Protein AF-A0A847KIM9-F1 (afdb_monomer)

Sequence (93 aa):
MAARSRTAGAVTIVGVAGHPYEWSFFKAPYETTLANTYWGTIEDLSDVVTLYREGKIVPLVEEYSLEGGLEGYQKLVDGTLSARAAIVPHPKG

Mean predicted aligned error: 4.97 Å

pLDDT: mean 91.69, std 8.69, range [52.59, 98.44]

Foldseek 3Di:
DADDAEALGEDEDEDDPPDDHDDDPVPHHHNYHYYYDYDDDVVVVVVVVVCVVVVVDDFFEDEDEPVRQVVVVVCVVVVVDPGHYDHDPDDDD

Radius of gyration: 18.37 Å; Cα contacts (8 Å, |Δi|>4): 86; chains: 1; bounding box: 30×35×48 Å

Secondary structure (DSSP, 8-state):
-PPP--TT-EEEE---SSPPPP--TTTSPTT-EEEE-----HHHHHHHHHHHHTTS----EEEE-TTTHHHHHHHHHTT---SEEEE-SS---

Structure (mmCIF, N/CA/C/O backbone):
data_AF-A0A847KIM9-F1
#
_entry.id   AF-A0A847KIM9-F1
#
loop_
_atom_site.group_PDB
_atom_site.id
_atom_site.type_symbol
_atom_site.label_atom_id
_atom_site.label_alt_id
_atom_site.label_comp_id
_atom_site.label_asym_id
_atom_site.label_entity_id
_atom_site.label_seq_id
_atom_site.pdbx_PDB_ins_code
_atom_site.Cartn_x
_atom_site.Cartn_y
_atom_site.Cartn_z
_atom_site.occupancy
_atom_site.B_iso_or_equiv
_atom_site.auth_seq_id
_atom_site.auth_comp_id
_atom_site.auth_asym_id
_atom_site.auth_atom_id
_atom_site.pdbx_PDB_model_num
ATOM 1 N N . MET A 1 1 ? -1.435 -11.976 -12.637 1.00 52.59 1 MET A N 1
ATOM 2 C CA . MET A 1 1 ? -1.521 -10.505 -12.795 1.00 52.59 1 MET A CA 1
ATOM 3 C C . MET A 1 1 ? -0.309 -10.060 -13.602 1.00 52.59 1 MET A C 1
ATOM 5 O O . MET A 1 1 ? 0.794 -10.409 -13.213 1.00 52.59 1 MET A O 1
ATOM 9 N N . ALA A 1 2 ? -0.490 -9.391 -14.743 1.00 59.81 2 ALA A N 1
ATOM 10 C CA . ALA A 1 2 ? 0.628 -8.916 -15.565 1.00 59.81 2 ALA A CA 1
ATOM 11 C C . ALA A 1 2 ? 0.827 -7.419 -15.311 1.00 59.81 2 ALA A C 1
ATOM 13 O O . ALA A 1 2 ? -0.097 -6.641 -15.557 1.00 59.81 2 ALA A O 1
ATOM 14 N N . ALA A 1 3 ? 1.992 -7.009 -14.802 1.00 69.75 3 ALA A N 1
ATOM 15 C CA . ALA A 1 3 ? 2.302 -5.588 -14.717 1.00 69.75 3 ALA A CA 1
ATOM 16 C C . ALA A 1 3 ? 2.583 -5.071 -16.134 1.00 69.75 3 ALA A C 1
ATOM 18 O O . ALA A 1 3 ? 3.241 -5.739 -16.933 1.00 69.75 3 ALA A O 1
ATOM 19 N N . ARG A 1 4 ? 2.054 -3.892 -16.462 1.00 76.44 4 ARG A N 1
ATOM 20 C CA . ARG A 1 4 ? 2.329 -3.216 -17.732 1.00 76.44 4 ARG A CA 1
ATOM 21 C C . ARG A 1 4 ? 3.313 -2.087 -17.469 1.00 76.44 4 ARG A C 1
ATOM 23 O O . ARG A 1 4 ? 3.056 -1.239 -16.622 1.00 76.44 4 ARG A O 1
ATOM 30 N N . SER A 1 5 ? 4.408 -2.068 -18.214 1.00 88.38 5 SER A N 1
ATOM 31 C CA . SER A 1 5 ? 5.349 -0.952 -18.265 1.00 88.38 5 SER A CA 1
ATOM 32 C C . SER A 1 5 ? 5.416 -0.392 -19.687 1.00 88.38 5 SER A C 1
ATOM 34 O O . SER A 1 5 ? 4.845 -0.944 -20.630 1.00 88.38 5 SER A O 1
ATOM 36 N N . ARG A 1 6 ? 6.108 0.735 -19.834 1.00 91.88 6 ARG A N 1
ATOM 37 C CA . ARG A 1 6 ? 6.596 1.261 -21.116 1.00 91.88 6 ARG A CA 1
ATOM 38 C C . ARG A 1 6 ? 8.079 0.924 -21.266 1.00 91.88 6 ARG A C 1
ATOM 40 O O . ARG A 1 6 ? 8.704 0.498 -20.297 1.00 91.88 6 ARG A O 1
ATOM 47 N N . THR A 1 7 ? 8.647 1.173 -22.445 1.00 94.62 7 THR A N 1
ATOM 48 C CA . THR A 1 7 ? 10.106 1.195 -22.632 1.00 94.62 7 THR A CA 1
ATOM 49 C C . THR A 1 7 ? 10.758 2.091 -21.576 1.00 94.62 7 THR A C 1
ATOM 51 O O . THR A 1 7 ? 10.232 3.175 -21.281 1.00 94.62 7 THR A O 1
ATOM 54 N N . ALA A 1 8 ? 11.862 1.614 -20.996 1.00 95.12 8 ALA A N 1
ATOM 55 C CA . ALA A 1 8 ? 12.551 2.230 -19.859 1.00 95.12 8 ALA A CA 1
ATOM 56 C C . ALA A 1 8 ? 11.673 2.412 -18.597 1.00 95.12 8 ALA A C 1
ATOM 58 O O . ALA A 1 8 ? 11.870 3.337 -17.811 1.00 95.12 8 ALA A O 1
ATOM 59 N N . GLY A 1 9 ? 10.639 1.582 -18.424 1.00 93.75 9 GLY A N 1
ATOM 60 C CA . GLY A 1 9 ? 9.752 1.624 -17.260 1.00 93.75 9 GLY A CA 1
ATOM 61 C C . GLY A 1 9 ? 10.304 0.875 -16.044 1.00 93.75 9 GLY A C 1
ATOM 62 O O . GLY A 1 9 ? 11.257 0.110 -16.144 1.00 93.75 9 GLY A O 1
ATOM 63 N N . ALA A 1 10 ? 9.654 1.048 -14.894 1.00 93.50 10 ALA A N 1
ATOM 64 C CA . ALA A 1 10 ? 9.969 0.318 -13.669 1.00 93.50 10 ALA A CA 1
ATOM 65 C C . ALA A 1 10 ? 8.754 -0.480 -13.183 1.00 93.50 10 ALA A C 1
ATOM 67 O O . ALA A 1 10 ? 7.630 0.025 -13.175 1.00 93.50 10 ALA A O 1
ATOM 68 N N . VAL A 1 11 ? 8.988 -1.726 -12.777 1.00 93.06 11 VAL A N 1
ATOM 69 C CA . VAL A 1 11 ? 8.007 -2.611 -12.146 1.00 93.06 11 VAL A CA 1
ATOM 70 C C . VAL A 1 11 ? 8.547 -3.013 -10.778 1.00 93.06 11 VAL A C 1
ATOM 72 O O . VAL A 1 11 ? 9.583 -3.670 -10.696 1.00 93.06 11 VAL A O 1
ATOM 75 N N . THR A 1 12 ? 7.828 -2.653 -9.714 1.00 94.25 12 THR A N 1
ATOM 76 C CA . THR A 1 12 ? 8.182 -3.032 -8.339 1.00 94.25 12 THR A CA 1
ATOM 77 C C . THR A 1 12 ? 7.138 -3.983 -7.772 1.00 94.25 12 THR A C 1
ATOM 79 O O . THR A 1 12 ? 5.962 -3.637 -7.661 1.00 94.25 12 THR A O 1
ATOM 82 N N . ILE A 1 13 ? 7.566 -5.186 -7.397 1.00 92.81 13 ILE A N 1
ATOM 83 C CA . ILE A 1 13 ? 6.723 -6.178 -6.730 1.00 92.81 13 ILE A CA 1
ATOM 84 C C . ILE A 1 13 ? 6.763 -5.934 -5.219 1.00 92.81 13 ILE A C 1
ATOM 86 O O . ILE A 1 13 ? 7.829 -5.972 -4.608 1.00 92.81 13 ILE A O 1
ATOM 90 N N . VAL A 1 14 ? 5.590 -5.699 -4.625 1.00 93.62 14 VAL A N 1
ATOM 91 C CA . VAL A 1 14 ? 5.420 -5.478 -3.173 1.00 93.62 14 VAL A CA 1
ATOM 92 C C . VAL A 1 14 ? 4.573 -6.559 -2.490 1.00 93.62 14 VAL A C 1
ATOM 94 O O . VAL A 1 14 ? 4.546 -6.652 -1.267 1.00 93.62 14 VAL A O 1
ATOM 97 N N . GLY A 1 15 ? 3.854 -7.374 -3.269 1.00 90.69 15 GLY A N 1
ATOM 98 C CA . GLY A 1 15 ? 2.989 -8.433 -2.750 1.00 90.69 15 GLY A CA 1
ATOM 99 C C . GLY A 1 15 ? 3.776 -9.686 -2.364 1.00 90.69 15 GLY A C 1
ATOM 100 O O . GLY A 1 15 ? 4.632 -10.136 -3.120 1.00 90.69 15 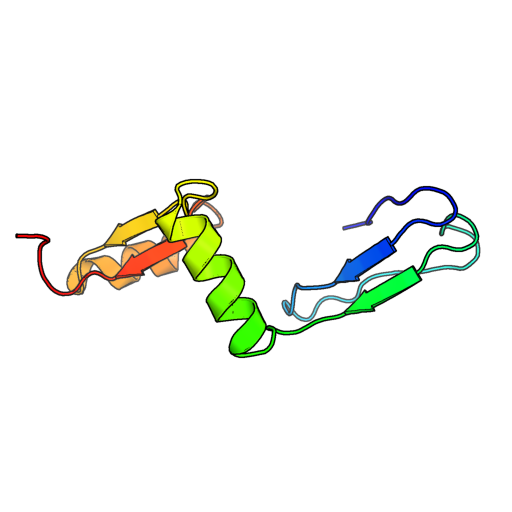GLY A O 1
ATOM 101 N N . VAL A 1 16 ? 3.436 -10.279 -1.217 1.00 90.62 16 VAL A N 1
ATOM 102 C CA . VAL A 1 16 ? 4.099 -11.476 -0.657 1.00 90.62 16 VAL A CA 1
ATOM 103 C C . VAL A 1 16 ? 3.181 -12.703 -0.595 1.00 90.62 16 VAL A C 1
ATOM 105 O O . VAL A 1 16 ? 3.463 -13.659 0.117 1.00 90.62 16 VAL A O 1
ATOM 108 N N . ALA A 1 17 ? 2.087 -12.707 -1.363 1.00 86.50 17 ALA A N 1
ATOM 109 C CA . ALA A 1 17 ? 1.069 -13.766 -1.368 1.00 86.50 17 ALA A CA 1
ATOM 110 C C . ALA A 1 17 ? 1.539 -15.119 -1.961 1.00 86.50 17 ALA A C 1
ATOM 112 O O . ALA A 1 17 ? 0.718 -15.955 -2.320 1.00 86.50 17 ALA A O 1
ATOM 113 N N . GLY A 1 18 ? 2.850 -15.337 -2.114 1.00 82.44 18 GLY A N 1
ATOM 114 C CA . GLY A 1 18 ? 3.445 -16.622 -2.500 1.00 82.44 18 GLY A CA 1
ATOM 115 C C . GLY A 1 18 ? 3.277 -17.041 -3.965 1.00 82.44 18 GLY A C 1
ATOM 116 O O . GLY A 1 18 ? 3.870 -18.034 -4.378 1.00 82.44 18 GLY A O 1
ATOM 117 N N . HIS A 1 19 ? 2.513 -16.303 -4.772 1.00 87.12 19 HIS A N 1
ATOM 118 C CA . HIS A 1 19 ? 2.359 -16.598 -6.196 1.00 87.12 19 HIS A CA 1
ATOM 119 C C . HIS A 1 19 ? 3.497 -15.998 -7.037 1.00 87.12 19 HIS A C 1
ATOM 121 O O . HIS A 1 19 ? 3.901 -14.858 -6.795 1.00 87.12 19 HIS A O 1
ATOM 127 N N . PRO A 1 20 ? 4.001 -16.726 -8.052 1.00 87.56 20 PRO A N 1
ATOM 128 C CA . PRO A 1 20 ? 5.060 -16.225 -8.915 1.00 87.56 20 PRO A CA 1
ATOM 129 C C . PRO A 1 20 ? 4.574 -15.068 -9.796 1.00 87.56 20 PRO A C 1
ATOM 131 O O . PRO A 1 20 ? 3.423 -15.026 -10.239 1.00 87.56 20 PRO A O 1
ATOM 134 N N . TYR A 1 21 ? 5.493 -14.153 -10.101 1.00 87.75 21 TYR A N 1
ATOM 135 C CA . TYR A 1 21 ? 5.323 -13.143 -11.139 1.00 87.75 21 TYR A CA 1
ATOM 136 C C . TYR A 1 21 ? 6.060 -13.592 -12.407 1.00 87.75 21 TYR A C 1
ATOM 138 O O . TYR A 1 21 ? 7.273 -13.796 -12.380 1.00 87.75 21 TYR A O 1
ATOM 146 N N . GLU A 1 22 ? 5.342 -13.756 -13.519 1.00 87.38 22 GLU A N 1
ATOM 147 C CA . GLU A 1 22 ? 5.949 -14.165 -14.789 1.00 87.38 22 GLU A CA 1
ATOM 148 C C . GLU A 1 22 ? 6.633 -12.989 -15.497 1.00 87.38 22 GLU A C 1
ATOM 150 O O . GLU A 1 22 ? 6.017 -11.955 -15.764 1.00 87.38 22 GLU A O 1
ATOM 155 N N . TRP A 1 23 ? 7.895 -13.180 -15.882 1.00 86.62 23 TRP A N 1
ATOM 156 C CA . TRP A 1 23 ? 8.660 -12.240 -16.699 1.00 86.62 23 TRP A CA 1
ATOM 157 C C . TRP A 1 23 ? 9.302 -12.961 -17.889 1.00 86.62 23 TRP A C 1
ATOM 159 O O . TRP A 1 23 ? 9.704 -14.119 -17.790 1.00 86.62 23 TRP A O 1
ATOM 169 N N . SER A 1 24 ? 9.399 -12.281 -19.033 1.00 85.12 24 SER A N 1
ATOM 170 C CA . SER A 1 24 ? 10.042 -12.812 -20.236 1.00 85.12 24 SER A CA 1
ATOM 171 C C . SER A 1 24 ? 10.654 -11.694 -21.069 1.00 85.12 24 SER A C 1
ATOM 173 O O . SER A 1 24 ? 10.013 -10.665 -21.292 1.00 85.12 24 SER A O 1
ATOM 175 N N . PHE A 1 25 ? 11.842 -11.954 -21.618 1.00 82.94 25 PHE A N 1
ATOM 176 C CA . PHE A 1 25 ? 12.535 -11.071 -22.556 1.00 82.94 25 PHE A CA 1
ATOM 177 C C . PHE A 1 25 ? 11.668 -10.668 -23.762 1.00 82.94 25 PHE A C 1
ATOM 179 O O . PHE A 1 25 ? 11.742 -9.538 -24.225 1.00 82.94 25 PHE A O 1
ATOM 186 N N . PHE A 1 26 ? 10.806 -11.568 -24.249 1.00 87.50 26 PHE A N 1
ATOM 187 C CA . PHE A 1 26 ? 9.963 -11.319 -25.426 1.00 87.50 26 PHE A CA 1
ATOM 188 C C . PHE A 1 26 ? 8.668 -10.558 -25.119 1.00 87.50 26 PHE A C 1
ATOM 190 O O . PHE A 1 26 ? 7.954 -10.172 -26.042 1.00 87.50 26 PHE A O 1
ATOM 197 N N 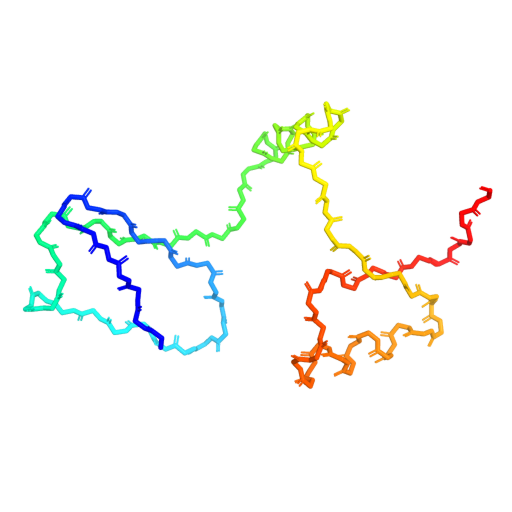. LYS A 1 27 ? 8.324 -10.392 -23.836 1.00 83.94 27 LYS A N 1
ATOM 198 C CA . LYS A 1 27 ? 7.073 -9.750 -23.400 1.00 83.94 27 LYS A CA 1
ATOM 199 C C . LYS A 1 27 ? 7.306 -8.431 -22.669 1.00 83.94 27 LYS A C 1
ATOM 201 O O . LYS A 1 27 ? 6.424 -7.576 -22.682 1.00 83.94 27 LYS A O 1
ATOM 206 N N . ALA A 1 28 ? 8.455 -8.267 -22.017 1.00 87.38 28 ALA A N 1
ATOM 207 C CA . ALA A 1 28 ? 8.799 -7.030 -21.337 1.00 87.38 28 ALA A CA 1
ATOM 208 C C . ALA A 1 28 ? 9.227 -5.956 -22.355 1.00 87.38 28 ALA A C 1
ATOM 210 O O . ALA A 1 28 ? 10.038 -6.248 -23.235 1.00 87.38 28 ALA A O 1
ATOM 211 N N . PRO A 1 29 ? 8.736 -4.708 -22.241 1.00 90.62 29 PRO A N 1
ATOM 212 C CA . PRO A 1 29 ? 9.291 -3.589 -22.993 1.00 90.62 29 PRO A CA 1
ATOM 213 C C . PRO A 1 29 ? 10.789 -3.437 -22.719 1.00 90.62 29 PRO A C 1
ATOM 215 O O . PRO A 1 29 ? 11.237 -3.641 -21.584 1.00 90.62 29 PRO A O 1
ATOM 218 N N . TYR A 1 30 ? 11.554 -3.044 -23.738 1.00 90.88 30 TYR A N 1
ATOM 219 C CA . TYR A 1 30 ? 12.999 -2.884 -23.596 1.00 90.88 30 TYR A CA 1
ATOM 220 C C . TYR A 1 30 ? 13.365 -1.906 -22.479 1.00 90.88 30 TYR A C 1
ATOM 222 O O . TYR A 1 30 ? 12.639 -0.949 -22.202 1.00 90.88 30 TYR A O 1
ATOM 230 N N . GLU A 1 31 ? 14.494 -2.193 -21.831 1.00 93.06 31 GLU A N 1
ATOM 231 C CA . GLU A 1 31 ? 15.036 -1.402 -20.721 1.00 93.06 31 GLU A CA 1
ATOM 232 C C . GLU A 1 31 ? 14.102 -1.306 -19.499 1.00 93.06 31 GLU A C 1
ATOM 234 O O . GLU A 1 31 ? 14.245 -0.411 -18.674 1.00 93.06 31 GLU A O 1
ATOM 239 N N . THR A 1 32 ? 13.139 -2.224 -19.345 1.00 93.19 32 THR A N 1
ATOM 240 C CA . THR A 1 32 ? 12.322 -2.282 -18.124 1.00 93.19 32 THR A CA 1
ATOM 241 C C . THR A 1 32 ? 13.149 -2.782 -16.935 1.00 93.19 32 THR A C 1
ATOM 243 O O . THR A 1 32 ? 13.715 -3.874 -16.993 1.00 93.19 32 THR A O 1
ATOM 246 N N . THR A 1 33 ? 13.128 -2.046 -15.822 1.00 93.12 33 THR A N 1
ATOM 247 C CA . THR A 1 33 ? 13.670 -2.489 -14.528 1.00 93.12 33 THR A CA 1
ATOM 248 C C . THR A 1 33 ? 12.614 -3.267 -13.749 1.00 93.12 33 THR A C 1
ATOM 250 O O . THR A 1 33 ? 11.493 -2.789 -13.570 1.00 93.12 33 THR A O 1
ATOM 253 N N . LEU A 1 34 ? 12.978 -4.450 -13.249 1.00 92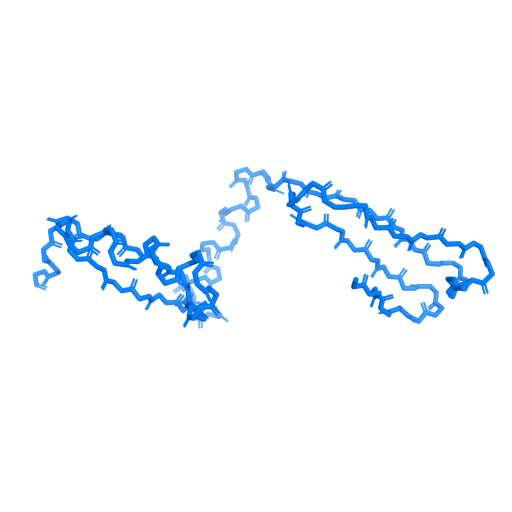.94 34 LEU A N 1
ATOM 254 C CA . LEU A 1 34 ? 12.169 -5.237 -12.318 1.00 92.94 34 LEU A CA 1
ATOM 255 C C . LEU A 1 34 ? 12.856 -5.255 -10.950 1.00 92.94 34 LEU A C 1
ATOM 257 O O . LEU A 1 34 ? 14.021 -5.633 -10.854 1.00 92.94 34 LEU A O 1
ATOM 261 N N . ALA A 1 35 ? 12.130 -4.866 -9.907 1.00 94.38 35 ALA A N 1
ATOM 262 C CA . ALA A 1 35 ? 12.612 -4.855 -8.532 1.00 94.38 35 ALA A CA 1
ATOM 263 C C . ALA A 1 35 ? 11.556 -5.412 -7.573 1.00 94.38 35 ALA A C 1
ATOM 265 O O . ALA A 1 35 ? 10.368 -5.505 -7.895 1.00 94.38 35 ALA A O 1
ATOM 266 N N . ASN A 1 36 ? 11.983 -5.748 -6.364 1.00 93.75 36 ASN A N 1
ATOM 267 C CA . ASN A 1 36 ? 11.108 -5.984 -5.229 1.00 93.75 36 ASN A CA 1
ATOM 268 C C . ASN A 1 36 ? 11.541 -5.097 -4.063 1.00 93.75 36 ASN A C 1
ATOM 270 O O . ASN A 1 36 ? 12.695 -4.687 -3.965 1.00 93.75 36 ASN A O 1
ATOM 274 N N . THR A 1 37 ? 10.602 -4.807 -3.176 1.00 93.56 37 THR A N 1
ATOM 275 C CA . THR A 1 37 ? 10.904 -4.162 -1.902 1.00 93.56 37 THR A CA 1
ATOM 276 C C . THR A 1 37 ? 10.012 -4.741 -0.822 1.00 93.56 37 THR A C 1
ATOM 278 O O . THR A 1 37 ? 8.920 -5.247 -1.096 1.00 93.56 37 THR A O 1
ATOM 281 N N . TYR A 1 38 ? 10.491 -4.677 0.408 1.00 92.94 38 TYR A N 1
ATOM 282 C CA . TYR A 1 38 ? 9.735 -5.051 1.580 1.00 92.94 38 TYR A CA 1
ATOM 283 C C . TYR A 1 38 ? 10.022 -4.006 2.650 1.00 92.94 38 TYR A C 1
ATOM 285 O O . TYR A 1 38 ? 11.153 -3.904 3.118 1.00 92.94 38 TYR A O 1
ATOM 293 N N . TRP A 1 39 ? 8.987 -3.242 3.011 1.00 93.44 39 TRP A N 1
ATOM 294 C CA . TRP A 1 39 ? 9.092 -2.069 3.885 1.00 93.44 39 TRP A CA 1
ATOM 295 C C . TRP A 1 39 ? 10.004 -0.969 3.310 1.00 93.44 39 TRP A C 1
ATOM 297 O O . TRP A 1 39 ? 10.286 -0.937 2.112 1.00 93.44 39 TRP A O 1
ATOM 307 N N . GLY A 1 40 ? 10.380 -0.027 4.168 1.00 94.06 40 GLY A N 1
ATOM 308 C CA . GLY A 1 40 ? 11.382 1.009 3.946 1.00 94.06 40 GLY A CA 1
ATOM 309 C C . GLY A 1 40 ? 12.153 1.226 5.245 1.00 94.06 40 GLY A C 1
ATOM 310 O O . GLY A 1 40 ? 11.959 0.486 6.219 1.00 94.06 40 GLY A O 1
ATOM 311 N N . THR A 1 41 ? 13.024 2.224 5.276 1.00 96.88 41 THR A N 1
ATOM 312 C CA . THR A 1 41 ? 13.726 2.584 6.511 1.00 96.88 41 THR A CA 1
ATOM 313 C C . THR A 1 41 ? 12.808 3.344 7.474 1.00 96.88 41 THR A C 1
ATOM 315 O O . THR A 1 41 ? 11.670 3.702 7.153 1.00 96.88 41 THR A O 1
ATOM 318 N N . ILE A 1 42 ? 13.286 3.589 8.695 1.00 97.75 42 ILE A N 1
ATOM 319 C CA . ILE A 1 42 ? 12.547 4.422 9.652 1.00 97.75 42 ILE A CA 1
ATOM 320 C C . ILE A 1 42 ? 12.494 5.887 9.188 1.00 97.75 42 ILE A C 1
ATOM 322 O O . ILE A 1 42 ? 11.515 6.585 9.450 1.00 97.75 42 ILE A O 1
ATOM 326 N N . GLU A 1 43 ? 13.512 6.334 8.454 1.00 97.88 43 GLU A N 1
ATOM 327 C CA . GLU A 1 43 ? 13.571 7.650 7.824 1.00 97.88 43 GLU A CA 1
ATOM 328 C C . GLU A 1 43 ? 12.504 7.776 6.730 1.00 97.88 43 GLU A C 1
ATOM 330 O O . GLU A 1 43 ? 11.740 8.739 6.753 1.00 97.88 43 GLU A O 1
ATOM 335 N N . ASP A 1 44 ? 12.352 6.763 5.867 1.00 97.19 44 ASP A N 1
ATOM 336 C CA . ASP A 1 44 ? 11.278 6.738 4.862 1.00 97.19 44 ASP A CA 1
ATOM 337 C C . ASP A 1 44 ? 9.892 6.858 5.522 1.00 97.19 44 ASP A C 1
ATOM 339 O O . ASP A 1 44 ? 9.011 7.580 5.046 1.00 97.19 44 ASP A O 1
ATOM 343 N N . LEU A 1 45 ? 9.682 6.179 6.659 1.00 97.44 45 LEU A N 1
ATOM 344 C CA . LEU A 1 45 ? 8.436 6.292 7.420 1.00 97.44 45 LEU A CA 1
ATOM 345 C C . LEU A 1 45 ? 8.227 7.711 7.968 1.00 97.44 45 LEU A C 1
ATOM 347 O O . LEU A 1 45 ? 7.101 8.213 7.945 1.00 97.44 45 LEU A O 1
ATOM 351 N N . SER A 1 46 ? 9.286 8.362 8.452 1.00 98.00 46 SER A N 1
ATOM 352 C CA . SER A 1 46 ? 9.230 9.745 8.939 1.00 98.00 46 SER A CA 1
ATOM 353 C C . SER A 1 46 ? 8.761 10.714 7.848 1.00 98.00 46 SER A C 1
ATOM 355 O O . SER A 1 46 ? 7.918 11.582 8.105 1.00 98.00 46 SER A O 1
ATOM 357 N N . ASP A 1 47 ? 9.233 10.535 6.616 1.00 98.00 47 ASP A N 1
ATOM 358 C CA . ASP A 1 47 ? 8.824 11.356 5.473 1.00 98.00 47 ASP A CA 1
ATOM 359 C C . ASP A 1 47 ? 7.343 11.141 5.126 1.00 98.00 47 ASP A C 1
ATOM 361 O O . ASP A 1 47 ? 6.589 12.103 4.954 1.00 98.00 47 ASP A O 1
ATOM 365 N N . VAL A 1 48 ? 6.869 9.891 5.126 1.00 97.50 48 VAL A N 1
ATOM 366 C CA . VAL A 1 48 ? 5.446 9.570 4.903 1.00 97.50 48 VAL A CA 1
ATOM 367 C C . VAL A 1 48 ? 4.555 10.150 6.010 1.00 97.50 48 VAL A C 1
ATOM 369 O O . VAL A 1 48 ? 3.492 10.706 5.724 1.00 97.50 48 VAL A O 1
ATOM 372 N N . VAL A 1 49 ? 4.980 10.081 7.275 1.00 97.69 49 VAL A N 1
ATOM 373 C CA . VAL A 1 49 ? 4.262 10.705 8.403 1.00 97.69 49 VAL A CA 1
ATOM 374 C C . VAL A 1 49 ? 4.198 12.222 8.242 1.00 97.69 49 VAL A C 1
ATOM 376 O O . VAL A 1 49 ? 3.174 12.827 8.565 1.00 97.69 49 VAL A O 1
ATOM 379 N N . THR A 1 50 ? 5.254 12.841 7.718 1.00 98.31 50 THR A N 1
ATOM 380 C CA . THR A 1 50 ? 5.261 14.275 7.408 1.00 98.31 50 THR A CA 1
ATOM 381 C C . THR A 1 50 ? 4.214 14.606 6.346 1.00 98.31 50 THR A C 1
ATOM 383 O O . THR A 1 50 ? 3.383 15.482 6.580 1.00 98.31 50 THR A O 1
ATOM 386 N N . LEU A 1 51 ? 4.143 13.842 5.248 1.00 98.44 51 LEU A N 1
ATOM 387 C CA . LEU A 1 51 ? 3.096 14.009 4.228 1.00 98.44 51 LEU A CA 1
ATOM 388 C C . LEU A 1 51 ? 1.680 13.874 4.810 1.00 98.44 51 LEU A C 1
ATOM 390 O O . LEU A 1 51 ? 0.785 14.630 4.433 1.00 98.44 5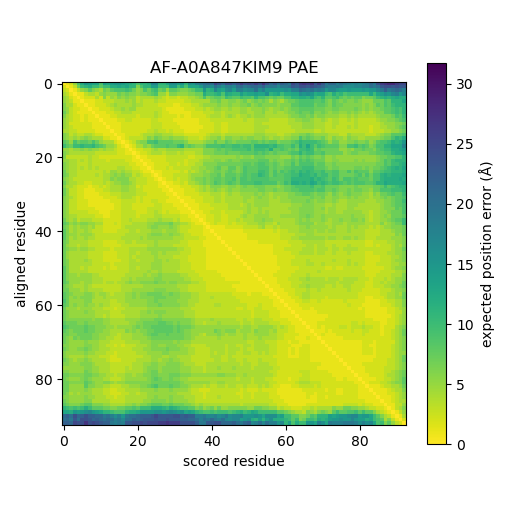1 LEU A O 1
ATOM 394 N N . TYR A 1 52 ? 1.473 12.930 5.732 1.00 97.88 52 TYR A N 1
ATOM 395 C CA . TYR A 1 52 ? 0.192 12.756 6.421 1.00 97.88 52 TYR A CA 1
ATOM 396 C C . TYR A 1 52 ? -0.155 13.962 7.306 1.00 97.88 52 TYR A C 1
ATOM 398 O O . TYR A 1 52 ? -1.265 14.484 7.229 1.00 97.88 52 TYR A O 1
ATOM 406 N N . ARG A 1 53 ? 0.798 14.450 8.112 1.00 97.69 53 ARG A N 1
ATOM 407 C CA . ARG A 1 53 ? 0.610 15.629 8.980 1.00 97.69 53 ARG A CA 1
ATOM 408 C C . ARG A 1 53 ? 0.327 16.901 8.188 1.00 97.69 53 ARG A C 1
ATOM 410 O O . ARG A 1 53 ? -0.444 17.738 8.643 1.00 97.69 53 ARG A O 1
ATOM 417 N N . GLU A 1 54 ? 0.924 17.030 7.008 1.00 98.25 54 GLU A N 1
ATOM 418 C CA . GLU A 1 54 ? 0.675 18.128 6.069 1.00 98.25 54 GLU A CA 1
ATOM 419 C C . GLU A 1 54 ? -0.643 17.971 5.288 1.00 98.25 54 GLU A C 1
ATOM 421 O O . GLU A 1 54 ? -0.980 18.831 4.476 1.00 98.25 54 GLU A O 1
ATOM 426 N N . GLY A 1 55 ? -1.387 16.878 5.492 1.00 97.75 55 GLY A N 1
ATOM 427 C CA . GLY A 1 55 ? -2.649 16.606 4.802 1.00 97.75 55 GLY A CA 1
ATOM 428 C C . GLY A 1 55 ? -2.495 16.251 3.320 1.00 97.75 55 GLY A C 1
ATOM 429 O O . GLY A 1 55 ? -3.483 16.231 2.590 1.00 97.75 55 GLY A O 1
ATOM 430 N N . LYS A 1 56 ? -1.274 15.961 2.853 1.00 98.44 56 LYS A N 1
ATOM 431 C C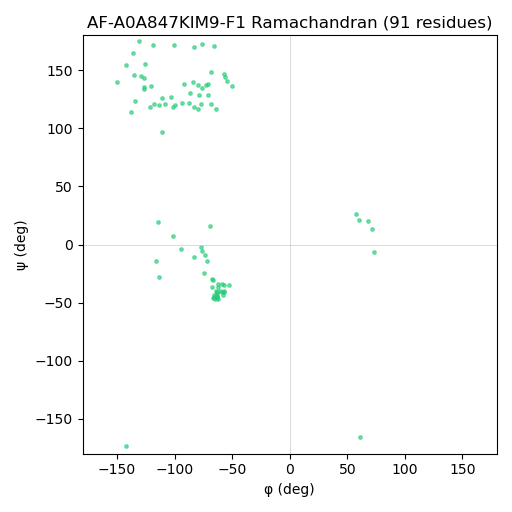A . LYS A 1 56 ? -0.996 15.587 1.454 1.00 98.44 56 LYS A CA 1
ATOM 432 C C . LYS A 1 56 ? -1.436 14.162 1.131 1.00 98.44 56 LYS A C 1
ATOM 434 O O . LYS A 1 56 ? -1.693 13.849 -0.028 1.00 98.44 56 LYS A O 1
ATOM 439 N N . ILE A 1 57 ? -1.509 13.308 2.149 1.00 97.56 57 ILE A N 1
ATOM 440 C CA . ILE A 1 57 ? -2.035 11.947 2.058 1.00 97.56 57 ILE A CA 1
ATOM 441 C C . ILE A 1 57 ? -2.962 11.682 3.241 1.00 97.56 57 ILE A C 1
ATOM 443 O O . ILE A 1 57 ? -2.718 12.156 4.348 1.00 97.56 57 ILE A O 1
ATOM 447 N N . VAL A 1 58 ? -4.007 10.890 3.016 1.00 96.19 58 VAL A N 1
ATOM 448 C CA . VAL A 1 58 ? -4.930 10.435 4.061 1.00 96.19 58 VAL A CA 1
ATOM 449 C C . VAL A 1 58 ? -5.158 8.938 3.851 1.00 96.19 58 VAL A C 1
ATOM 451 O O . VAL A 1 58 ? -5.540 8.542 2.748 1.00 96.19 58 VAL A O 1
ATOM 454 N N . PRO A 1 59 ? -4.902 8.084 4.856 1.00 94.75 59 PRO A N 1
ATOM 455 C CA . PRO A 1 59 ? -5.183 6.665 4.736 1.00 94.75 59 PRO A CA 1
ATOM 456 C C . PRO A 1 59 ? -6.696 6.429 4.746 1.00 94.75 59 PRO A C 1
ATOM 458 O O . PRO A 1 59 ? -7.424 7.003 5.554 1.00 94.75 59 PRO A O 1
ATOM 461 N N . LEU A 1 60 ? -7.162 5.537 3.875 1.00 96.69 60 LEU A N 1
ATOM 462 C CA . LEU A 1 60 ? -8.519 5.008 3.950 1.00 96.69 60 LEU A CA 1
ATOM 463 C C . LEU A 1 60 ? -8.552 3.923 5.024 1.00 96.69 60 LEU A C 1
ATOM 465 O O . LEU A 1 60 ? -7.873 2.899 4.903 1.00 96.69 60 LEU A O 1
ATOM 469 N N . VAL A 1 61 ? -9.324 4.166 6.079 1.00 96.00 61 VAL A N 1
ATOM 470 C CA . VAL A 1 61 ? -9.410 3.292 7.249 1.00 96.00 61 VAL A CA 1
ATOM 471 C C . VAL A 1 61 ? -10.869 2.950 7.520 1.00 96.00 61 VAL A C 1
ATOM 473 O O . VAL A 1 61 ? -11.726 3.829 7.490 1.00 96.00 61 VAL A O 1
ATOM 476 N N . GLU A 1 62 ? -11.130 1.678 7.803 1.00 96.19 62 GLU A N 1
ATOM 477 C CA . GLU A 1 62 ? -12.372 1.218 8.420 1.00 96.19 62 GLU A CA 1
ATOM 478 C C . GLU A 1 62 ? -12.044 0.794 9.852 1.00 96.19 62 GLU A C 1
ATOM 480 O O . GLU A 1 62 ? -11.158 -0.038 10.079 1.00 96.19 62 GLU A O 1
ATOM 485 N N . GLU A 1 63 ? -12.695 1.437 10.818 1.00 95.50 63 GLU A N 1
ATOM 486 C CA . GLU A 1 63 ? -12.424 1.243 12.240 1.00 95.50 63 GLU A CA 1
ATOM 487 C C . GLU A 1 63 ? -13.329 0.159 12.821 1.00 95.50 63 GLU A C 1
ATOM 489 O O . GLU A 1 63 ? -14.527 0.120 12.551 1.00 95.50 63 GLU A O 1
ATOM 494 N N . TYR A 1 64 ? -12.745 -0.693 13.655 1.00 95.19 64 TYR A N 1
ATOM 495 C CA . TYR A 1 64 ? -13.428 -1.774 14.353 1.00 95.19 64 TYR A CA 1
ATOM 496 C C . TYR A 1 64 ? -13.146 -1.658 15.848 1.00 95.19 64 TYR A C 1
ATOM 498 O O . TYR A 1 64 ? -12.027 -1.323 16.246 1.00 95.19 64 TYR A O 1
ATOM 506 N N . SER A 1 65 ? -14.135 -1.977 16.688 1.00 94.69 65 SER A N 1
ATOM 507 C CA . SER A 1 65 ? -13.864 -2.202 18.110 1.00 94.69 65 SER A CA 1
ATOM 508 C C . SER A 1 65 ? -12.995 -3.449 18.288 1.00 94.69 65 SER A C 1
ATOM 510 O O . SER A 1 65 ? -12.785 -4.227 17.350 1.00 94.69 65 SER A O 1
ATOM 512 N N . LEU A 1 66 ? -12.504 -3.669 19.506 1.00 94.12 66 LEU A N 1
ATOM 513 C CA . LEU A 1 66 ? -11.758 -4.884 19.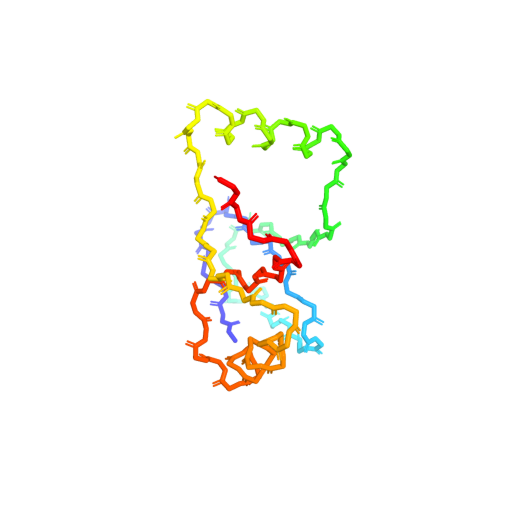818 1.00 94.12 66 LEU A CA 1
ATOM 514 C C . LEU A 1 66 ? -12.596 -6.147 19.549 1.00 94.12 66 LEU A C 1
ATOM 516 O O . LEU A 1 66 ? -12.107 -7.092 18.935 1.00 94.12 66 LEU A O 1
ATOM 520 N N . GLU A 1 67 ? -13.869 -6.136 19.943 1.00 94.06 67 GLU A N 1
ATOM 521 C CA . GLU A 1 67 ? -14.825 -7.231 19.736 1.00 94.06 67 GLU A CA 1
ATOM 522 C C . GLU A 1 67 ? -15.162 -7.419 18.251 1.00 94.06 67 GLU A C 1
ATOM 524 O O . GLU A 1 67 ? -15.300 -8.549 17.783 1.00 94.06 67 GLU A O 1
ATOM 529 N N . GLY A 1 68 ? -15.247 -6.319 17.496 1.00 93.88 68 GLY A N 1
ATOM 530 C CA . GLY A 1 68 ? -15.505 -6.324 16.054 1.00 93.88 68 GLY A CA 1
ATOM 531 C C . GLY A 1 68 ? -14.300 -6.720 15.198 1.00 93.88 68 GLY A C 1
ATOM 532 O O . GLY A 1 68 ? -14.439 -6.878 13.987 1.00 93.88 68 GLY A O 1
ATOM 533 N N . GLY A 1 69 ? -13.113 -6.908 15.784 1.00 94.50 69 GLY A N 1
ATOM 534 C CA . GLY A 1 69 ? -11.884 -7.159 15.028 1.00 94.50 69 GLY A CA 1
ATOM 535 C C . GLY A 1 69 ? -11.961 -8.377 14.097 1.00 94.50 69 GLY A C 1
ATOM 536 O O . GLY A 1 69 ? -11.410 -8.343 12.996 1.00 94.50 69 GLY A O 1
ATOM 537 N N . LEU A 1 70 ? -12.683 -9.432 14.495 1.00 96.44 70 LEU A N 1
ATOM 538 C CA . LEU A 1 70 ? -12.872 -10.627 13.661 1.00 96.44 70 LEU A CA 1
ATOM 539 C C . LEU A 1 70 ? -13.698 -10.355 12.397 1.00 96.44 70 LEU A C 1
ATOM 541 O O . LEU A 1 70 ? -13.446 -10.983 11.372 1.00 96.44 70 LEU A O 1
ATOM 545 N N . GLU A 1 71 ? -14.630 -9.402 12.432 1.00 96.56 71 GLU A N 1
ATOM 546 C CA . GLU A 1 71 ? -15.377 -8.989 11.239 1.00 96.56 71 GLU A CA 1
ATOM 547 C C . GLU A 1 71 ? -14.434 -8.377 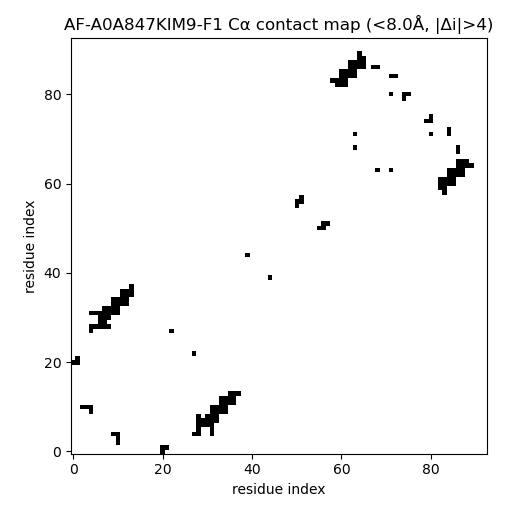10.196 1.00 96.56 71 GLU A C 1
ATOM 549 O O . GLU A 1 71 ? -14.483 -8.739 9.020 1.00 96.56 71 GLU A O 1
ATOM 554 N N . GLY A 1 72 ? -13.521 -7.502 10.633 1.00 96.12 72 GLY A N 1
ATOM 555 C CA . GLY A 1 72 ? -12.514 -6.903 9.758 1.00 96.12 72 GLY A CA 1
ATOM 556 C C . GLY A 1 72 ? -11.601 -7.950 9.118 1.00 96.12 72 GLY A C 1
ATOM 557 O O . GLY A 1 72 ? -11.310 -7.872 7.923 1.00 96.12 72 GLY A O 1
ATOM 558 N N . TYR A 1 73 ? -11.201 -8.974 9.880 1.00 95.38 73 TYR A N 1
ATOM 559 C CA . TYR A 1 73 ? -10.465 -10.119 9.333 1.00 95.38 73 TYR A CA 1
ATOM 560 C C . TYR A 1 73 ? -11.279 -10.903 8.302 1.00 95.38 73 TYR A C 1
ATOM 562 O O . TYR A 1 73 ? -10.743 -11.244 7.248 1.00 95.38 73 TYR A O 1
ATOM 570 N N . GLN A 1 74 ? -12.558 -11.169 8.568 1.00 97.62 74 GLN A N 1
ATOM 571 C CA . GLN A 1 74 ? -13.408 -11.905 7.634 1.00 97.62 74 GLN A CA 1
ATOM 572 C C . GLN A 1 74 ? -13.588 -11.136 6.319 1.00 97.62 74 GLN A C 1
ATOM 574 O O . GLN A 1 74 ? -13.357 -11.694 5.252 1.00 97.62 74 GLN A O 1
ATOM 579 N N . LYS A 1 75 ? -13.864 -9.828 6.382 1.00 97.50 75 LYS A N 1
A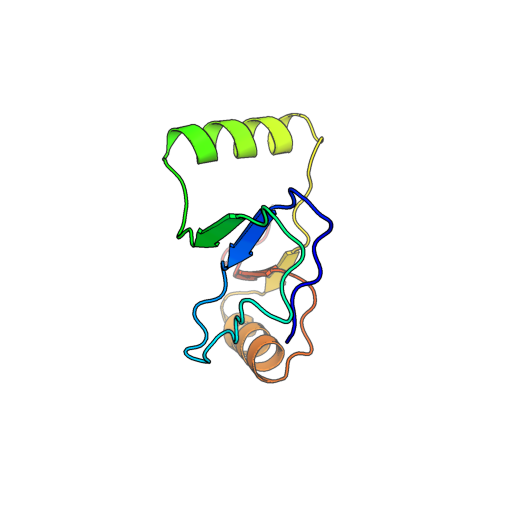TOM 580 C CA . LYS A 1 75 ? -13.942 -8.959 5.193 1.00 97.50 75 LYS A CA 1
ATOM 581 C C . LYS A 1 75 ? -12.639 -8.928 4.384 1.00 97.50 75 LYS A C 1
ATOM 583 O O . LYS A 1 75 ? -12.684 -8.810 3.159 1.00 97.50 75 LYS A O 1
ATOM 588 N N . LEU A 1 76 ? -11.479 -9.017 5.045 1.00 95.00 76 LEU A N 1
ATOM 589 C CA . LEU A 1 76 ? -10.179 -9.139 4.372 1.00 95.00 76 LEU A CA 1
ATOM 590 C C . LEU A 1 76 ? -10.046 -10.474 3.629 1.00 95.00 76 LEU A C 1
ATOM 592 O O . LEU A 1 76 ? -9.612 -10.477 2.479 1.00 95.00 76 LEU A O 1
ATOM 596 N N . VAL A 1 77 ? -10.422 -11.589 4.265 1.00 95.31 77 VAL A N 1
ATOM 597 C CA . VAL A 1 77 ? -10.407 -12.931 3.651 1.00 95.31 77 VAL A CA 1
ATOM 598 C C . VAL A 1 77 ? -11.371 -13.009 2.468 1.00 95.31 77 VAL A C 1
ATOM 600 O O . VAL A 1 77 ? -11.003 -13.527 1.415 1.00 95.31 77 VAL A O 1
ATOM 603 N N . ASP A 1 78 ? -12.565 -12.439 2.614 1.00 97.50 78 ASP A N 1
ATOM 604 C CA . ASP A 1 78 ? -13.602 -12.428 1.578 1.00 97.50 78 ASP A CA 1
ATOM 605 C C . ASP A 1 78 ? -13.287 -11.453 0.430 1.00 97.50 78 ASP A C 1
ATOM 607 O O . ASP A 1 78 ? -13.972 -11.447 -0.594 1.00 97.50 78 ASP A O 1
ATOM 611 N N . GLY A 1 79 ? -12.253 -10.615 0.578 1.00 96.00 79 GLY A N 1
ATOM 612 C CA . GLY A 1 79 ? -11.866 -9.616 -0.417 1.00 96.00 79 GLY A CA 1
ATOM 613 C C . GLY A 1 79 ? -12.878 -8.477 -0.573 1.00 96.00 79 GLY A C 1
ATOM 614 O O . GLY A 1 79 ? -12.883 -7.799 -1.599 1.00 96.00 79 GLY A O 1
ATOM 615 N N . THR A 1 80 ? -13.741 -8.256 0.422 1.00 97.50 80 THR A N 1
ATOM 616 C CA . THR A 1 80 ? -14.789 -7.221 0.400 1.00 97.50 80 THR A CA 1
ATOM 617 C C . THR A 1 80 ? -14.358 -5.915 1.067 1.00 97.50 80 THR A C 1
ATOM 619 O O . THR A 1 80 ? -15.119 -4.949 1.066 1.00 97.50 80 THR A O 1
ATOM 622 N N . LEU A 1 81 ? -13.159 -5.870 1.655 1.00 96.38 81 LEU A N 1
ATOM 623 C CA . LEU A 1 81 ? -12.600 -4.671 2.275 1.00 96.38 81 LEU A CA 1
ATOM 624 C C . LEU A 1 81 ? -11.716 -3.888 1.292 1.00 96.38 81 LEU A C 1
ATOM 626 O O . LEU A 1 81 ? -10.690 -4.386 0.835 1.00 96.38 81 LEU A O 1
ATOM 630 N N . SER A 1 82 ? -12.067 -2.623 1.046 1.00 95.19 82 SER A N 1
ATOM 631 C CA . SER A 1 82 ? -11.303 -1.699 0.182 1.00 95.19 82 SER A CA 1
ATOM 632 C C . SER A 1 82 ? -10.429 -0.701 0.960 1.00 95.19 82 SER A C 1
ATOM 634 O O . SER A 1 82 ? -9.874 0.227 0.374 1.00 95.19 82 SER A O 1
ATOM 636 N N . ALA A 1 83 ? -10.328 -0.858 2.281 1.00 95.88 83 ALA A N 1
ATOM 637 C CA . ALA A 1 83 ? -9.627 0.038 3.199 1.00 95.88 83 ALA A CA 1
ATOM 638 C C . ALA A 1 83 ? -8.684 -0.741 4.129 1.00 95.88 83 ALA A C 1
ATOM 640 O O . ALA A 1 83 ? -8.657 -1.972 4.143 1.00 95.88 83 ALA A O 1
ATOM 641 N N . ARG A 1 84 ? -7.910 -0.029 4.952 1.00 96.00 84 ARG A N 1
ATOM 642 C CA . ARG A 1 84 ? -7.199 -0.658 6.066 1.00 96.00 84 ARG A CA 1
ATOM 643 C C . ARG A 1 84 ? -8.181 -0.919 7.207 1.00 96.00 84 ARG A C 1
ATOM 645 O O . ARG A 1 84 ? -8.732 0.030 7.751 1.00 96.00 84 ARG A O 1
ATOM 652 N N . ALA A 1 85 ? -8.337 -2.176 7.622 1.00 96.62 85 ALA A N 1
ATOM 653 C CA . ALA A 1 85 ? -8.981 -2.479 8.897 1.00 96.62 85 ALA A CA 1
ATOM 654 C C . ALA A 1 85 ? -8.075 -2.012 10.047 1.00 96.62 85 ALA A C 1
ATOM 656 O O . ALA A 1 85 ? -6.922 -2.449 10.150 1.00 96.62 85 ALA A O 1
ATOM 657 N N . ALA A 1 86 ? -8.583 -1.119 10.894 1.00 95.69 86 ALA A N 1
ATOM 658 C CA . ALA A 1 86 ? -7.911 -0.666 12.106 1.00 95.69 86 ALA A CA 1
ATOM 659 C C . ALA A 1 86 ? -8.748 -1.030 13.331 1.00 95.69 86 ALA A C 1
ATOM 661 O O . ALA A 1 86 ? -9.886 -0.592 13.467 1.00 95.69 86 ALA A O 1
ATOM 662 N N . ILE A 1 87 ? -8.170 -1.815 14.238 1.00 95.38 87 ILE A N 1
ATOM 663 C CA . ILE A 1 87 ? -8.794 -2.104 15.528 1.00 95.38 87 ILE A CA 1
ATOM 664 C C . ILE A 1 87 ? -8.466 -0.945 16.466 1.00 95.38 87 ILE A C 1
ATOM 666 O O . ILE A 1 87 ? -7.295 -0.690 16.753 1.00 95.38 87 ILE A O 1
ATOM 670 N N . VAL A 1 88 ? -9.496 -0.249 16.933 1.00 95.00 88 VAL A N 1
ATOM 671 C CA . VAL A 1 88 ? -9.386 0.891 17.841 1.00 95.00 88 VAL A CA 1
ATOM 672 C C . VAL A 1 88 ? -9.952 0.456 19.202 1.00 95.00 88 VAL A C 1
ATOM 674 O O . VAL A 1 88 ? -11.167 0.453 19.392 1.00 95.00 88 VAL A O 1
ATOM 677 N N . PRO A 1 89 ? -9.098 0.033 20.157 1.00 89.50 89 PRO A N 1
ATOM 678 C CA . PRO A 1 89 ? -9.545 -0.578 21.416 1.00 89.50 89 PRO A CA 1
ATOM 679 C C . PRO A 1 89 ? -10.181 0.419 22.394 1.00 89.50 89 PRO A C 1
ATOM 681 O O . PRO A 1 89 ? -10.813 0.014 23.368 1.00 89.50 89 PRO A O 1
ATOM 684 N N . HIS A 1 90 ? -10.013 1.718 22.151 1.00 87.38 90 HIS A N 1
ATOM 685 C CA . HIS A 1 90 ? -10.593 2.782 22.958 1.00 87.38 90 HIS A CA 1
ATOM 686 C C . HIS A 1 90 ? -11.380 3.724 22.050 1.00 87.38 90 HIS A C 1
ATOM 688 O O . HIS A 1 90 ? -10.849 4.115 21.010 1.00 87.38 90 HIS A O 1
ATOM 694 N N . PRO A 1 91 ? -12.610 4.120 22.418 1.00 72.38 91 PRO A N 1
ATOM 695 C CA . PRO A 1 91 ? -13.346 5.114 21.653 1.00 72.38 91 PRO A CA 1
ATOM 696 C C . PRO A 1 91 ? -12.498 6.376 21.497 1.00 72.38 91 PRO A C 1
ATOM 698 O O . PRO A 1 91 ? -11.815 6.791 22.437 1.00 72.38 91 PRO A O 1
ATOM 701 N N . LYS A 1 92 ? -12.551 6.999 20.319 1.00 71.06 92 LYS A N 1
ATOM 702 C CA . LYS A 1 92 ? -12.054 8.367 20.174 1.00 71.06 92 LYS A CA 1
ATOM 703 C C . LYS A 1 92 ? -12.945 9.250 21.052 1.00 71.06 92 LYS A C 1
ATOM 705 O O . LYS A 1 92 ? -14.159 9.250 20.861 1.00 71.06 92 LYS A O 1
ATOM 710 N N . GLY A 1 93 ? -12.341 9.861 22.073 1.00 56.50 93 GLY A N 1
ATOM 711 C CA . GLY A 1 93 ? -13.017 10.792 22.982 1.00 56.50 93 GLY A CA 1
ATOM 712 C C . GLY A 1 93 ? -13.523 12.043 22.281 1.00 56.50 93 GLY A C 1
ATOM 713 O O . GLY A 1 93 ? -13.067 12.313 21.146 1.00 56.50 93 GLY A O 1
#

Nearest PDB structures (foldseek):
  2xaa-assembly3_C  TM=8.863E-01  e=4.344E-06  Rhodococcus ruber
  2xaa-assembly3_B  TM=8.880E-01  e=7.9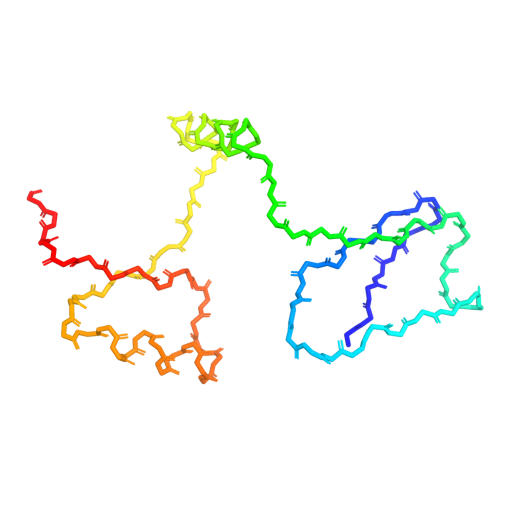66E-06  Rhodococcus ruber
  5od3-assembly1_A  TM=8.873E-01  e=1.672E-05  Rhodococcus sp. M8
  5o8q-assembly1_E  TM=8.800E-01  e=2.046E-05  Rhodococcus sp. M8
  6ffx-assembly1_C  TM=8.653E-01  e=2.504E-05  Rhodococcus sp. M8

Solvent-accessible surface area (backbone atoms only — not comparable to full-atom values): 6064 Å² total; per-residue (Å²): 133,84,88,84,70,48,68,65,23,75,46,74,49,71,81,80,87,81,71,87,78,90,82,49,85,92,75,52,45,59,73,50,46,80,48,71,58,80,86,76,55,74,65,57,51,51,53,53,50,49,37,40,76,70,64,78,45,79,85,59,69,45,81,26,42,63,85,45,38,63,57,48,52,48,32,55,75,72,65,73,54,93,50,44,72,40,70,46,81,60,80,86,128